Protein AF-A0A7M1PZN9-F1 (afdb_monomer_lite)

Sequence (101 aa):
MPEKYSNISIHNYVIMPNHLHLIIQQKNGRESPCPTTNITNIMGYFKYQTTKLINEGNNNIIKIWQRSFYDHIIRNEKDFLRIVSYIKTNPLKWQLDKYYK

Structure (mmCIF, N/CA/C/O backbone):
data_AF-A0A7M1PZN9-F1
#
_entry.id   AF-A0A7M1PZN9-F1
#
loop_
_atom_site.group_PDB
_atom_site.id
_atom_site.type_symbol
_atom_site.label_atom_id
_atom_site.label_alt_id
_atom_site.label_comp_id
_atom_site.label_asym_id
_atom_site.label_entity_id
_atom_site.label_seq_id
_atom_site.pdbx_PDB_ins_code
_atom_site.Cartn_x
_atom_site.Cartn_y
_atom_site.Cartn_z
_atom_site.occupancy
_atom_site.B_iso_or_equiv
_atom_site.auth_seq_id
_atom_site.auth_comp_id
_atom_site.auth_asym_id
_atom_site.auth_atom_id
_atom_site.pdbx_PDB_model_num
ATOM 1 N N . MET A 1 1 ? 6.698 -11.332 2.492 1.00 58.25 1 MET A N 1
ATOM 2 C CA . MET A 1 1 ? 5.867 -10.487 3.391 1.00 58.25 1 MET A CA 1
ATOM 3 C C . MET A 1 1 ? 5.711 -11.094 4.786 1.00 58.25 1 MET A C 1
ATOM 5 O O . MET A 1 1 ? 6.075 -10.389 5.719 1.00 58.25 1 MET A O 1
ATOM 9 N N . PRO A 1 2 ? 5.254 -12.354 4.958 1.00 52.66 2 PRO A N 1
ATOM 10 C CA . PRO A 1 2 ? 5.001 -12.900 6.297 1.00 52.66 2 PRO A CA 1
ATOM 11 C C . PRO A 1 2 ? 6.269 -13.080 7.146 1.00 52.66 2 PRO A C 1
ATOM 13 O O . PRO A 1 2 ? 6.217 -12.880 8.351 1.00 52.66 2 PRO A O 1
ATOM 16 N N . GLU A 1 3 ? 7.419 -13.369 6.527 1.00 61.62 3 GLU A N 1
ATOM 17 C CA . GLU A 1 3 ? 8.685 -13.575 7.254 1.00 61.62 3 GLU 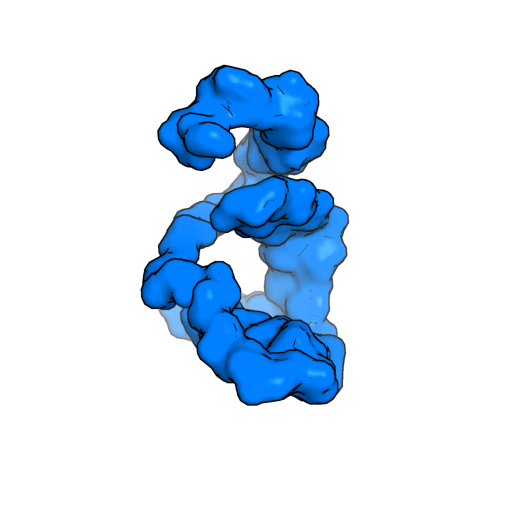A CA 1
ATOM 18 C C . GLU A 1 3 ? 9.239 -12.299 7.905 1.00 61.62 3 GLU A C 1
ATOM 20 O O . GLU A 1 3 ? 9.828 -12.355 8.979 1.00 61.62 3 GLU A O 1
ATOM 25 N N . LYS A 1 4 ? 9.037 -11.133 7.272 1.00 68.25 4 LYS A N 1
ATOM 26 C CA . LYS A 1 4 ? 9.535 -9.839 7.777 1.00 68.25 4 LYS A CA 1
ATOM 27 C C . LYS A 1 4 ? 8.511 -9.100 8.642 1.00 68.25 4 LYS A C 1
ATOM 29 O O . LYS A 1 4 ? 8.895 -8.326 9.511 1.00 68.25 4 LYS A O 1
ATOM 34 N N . TYR A 1 5 ? 7.221 -9.327 8.393 1.00 71.31 5 TYR A N 1
ATOM 35 C CA . TYR A 1 5 ? 6.113 -8.683 9.098 1.00 71.31 5 TYR A CA 1
ATOM 36 C C . TYR A 1 5 ? 5.063 -9.722 9.507 1.00 71.31 5 TYR A C 1
ATOM 38 O O . TYR A 1 5 ? 3.969 -9.781 8.948 1.00 71.31 5 TYR A O 1
ATOM 46 N N . SER A 1 6 ? 5.402 -10.554 10.491 1.00 69.50 6 SER A N 1
ATOM 47 C CA . SER A 1 6 ? 4.525 -11.616 11.011 1.00 69.50 6 SER A CA 1
ATOM 48 C C . SER A 1 6 ? 3.297 -11.082 11.759 1.00 69.50 6 SER A C 1
ATOM 50 O O . SER A 1 6 ? 2.298 -11.780 11.913 1.00 69.50 6 SER A O 1
ATOM 52 N N . ASN A 1 7 ? 3.344 -9.823 12.195 1.00 77.69 7 ASN A N 1
ATOM 53 C CA . ASN A 1 7 ? 2.269 -9.140 12.905 1.00 77.69 7 ASN A CA 1
ATOM 54 C C . ASN A 1 7 ? 1.269 -8.429 11.977 1.00 77.69 7 ASN A C 1
ATOM 56 O O . ASN A 1 7 ? 0.395 -7.719 12.465 1.00 77.69 7 ASN A O 1
ATOM 60 N N . ILE A 1 8 ? 1.375 -8.588 10.656 1.00 81.81 8 ILE A N 1
ATOM 61 C CA . ILE A 1 8 ? 0.478 -7.945 9.691 1.00 81.81 8 ILE A CA 1
ATOM 62 C C . ILE A 1 8 ? -0.407 -8.994 9.034 1.00 81.81 8 ILE A C 1
ATOM 64 O O . ILE A 1 8 ? 0.058 -10.028 8.565 1.00 81.81 8 ILE A O 1
ATOM 68 N N . SER A 1 9 ? -1.699 -8.695 8.964 1.00 84.31 9 SER A N 1
ATOM 69 C CA . SER A 1 9 ? -2.699 -9.514 8.283 1.00 84.31 9 SER A CA 1
ATOM 70 C C . SER A 1 9 ? -3.446 -8.691 7.242 1.00 84.31 9 SER A C 1
ATOM 72 O O . SER A 1 9 ? -3.802 -7.541 7.493 1.00 84.31 9 SER A O 1
ATOM 74 N N . ILE A 1 10 ? -3.683 -9.274 6.070 1.00 86.25 10 ILE A N 1
ATOM 75 C CA .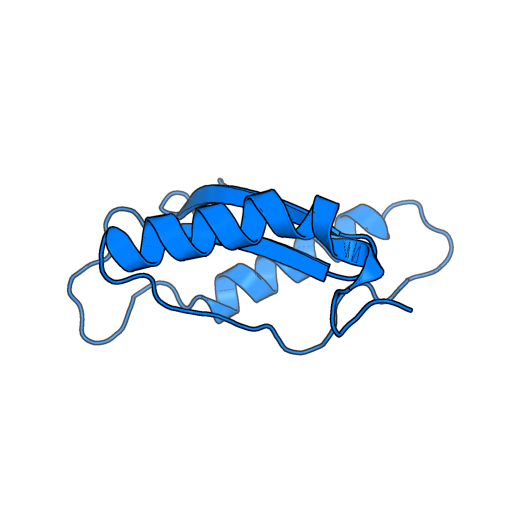 ILE A 1 10 ? -4.465 -8.653 4.998 1.00 86.25 10 ILE A CA 1
ATOM 76 C C . ILE A 1 10 ? -5.912 -9.114 5.159 1.00 86.25 10 ILE A C 1
ATOM 78 O O . ILE A 1 10 ? -6.164 -10.312 5.235 1.00 86.25 10 ILE A O 1
ATOM 82 N N . HIS A 1 11 ? -6.844 -8.168 5.222 1.00 86.31 11 HIS A N 1
ATOM 83 C CA . HIS A 1 11 ? -8.274 -8.452 5.372 1.00 86.31 11 HIS A CA 1
ATOM 84 C C . HIS A 1 11 ? -8.971 -8.528 4.018 1.00 86.31 11 HIS A C 1
ATOM 86 O O . HIS A 1 11 ? -9.661 -9.494 3.707 1.00 86.31 11 HIS A O 1
ATOM 92 N N . ASN A 1 12 ? -8.756 -7.510 3.187 1.00 86.75 12 ASN A N 1
ATOM 93 C CA . ASN A 1 12 ? -9.379 -7.386 1.879 1.00 86.75 12 ASN A CA 1
ATOM 94 C C . ASN A 1 12 ? -8.406 -6.724 0.916 1.00 86.75 12 ASN A C 1
ATOM 96 O O . ASN A 1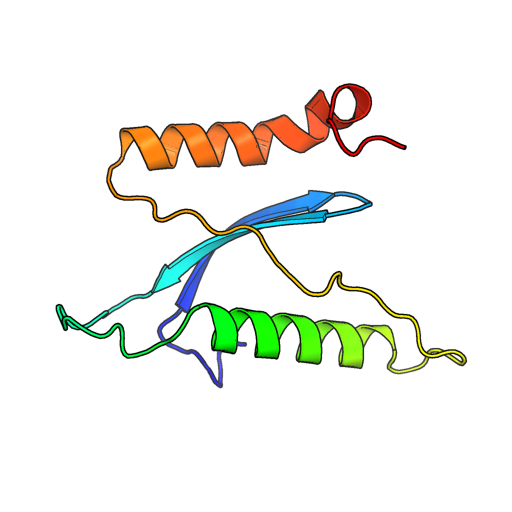 12 ? -7.602 -5.882 1.316 1.00 86.75 12 ASN A O 1
ATOM 100 N N . TYR A 1 13 ? -8.510 -7.075 -0.359 1.00 89.81 13 TYR A N 1
ATOM 101 C CA . TYR A 1 13 ? -7.745 -6.429 -1.410 1.00 89.81 13 TYR A CA 1
ATOM 102 C C . TYR A 1 13 ? -8.490 -6.472 -2.737 1.00 89.81 13 TYR A C 1
ATOM 104 O O . TYR A 1 13 ? -9.282 -7.383 -2.975 1.00 89.81 13 TYR A O 1
ATOM 112 N N . VAL A 1 14 ? -8.220 -5.490 -3.592 1.00 88.94 14 VAL A N 1
ATOM 113 C CA . VAL A 1 14 ? -8.689 -5.447 -4.979 1.00 88.94 14 VAL A CA 1
ATOM 114 C C . VAL A 1 14 ? -7.589 -4.880 -5.856 1.00 88.94 14 VAL A C 1
ATOM 116 O O . VAL A 1 14 ? -7.058 -3.804 -5.579 1.00 88.94 14 VAL A O 1
ATOM 119 N N . ILE A 1 15 ? -7.279 -5.605 -6.926 1.00 88.38 15 ILE A N 1
ATOM 120 C CA . ILE A 1 15 ? -6.332 -5.188 -7.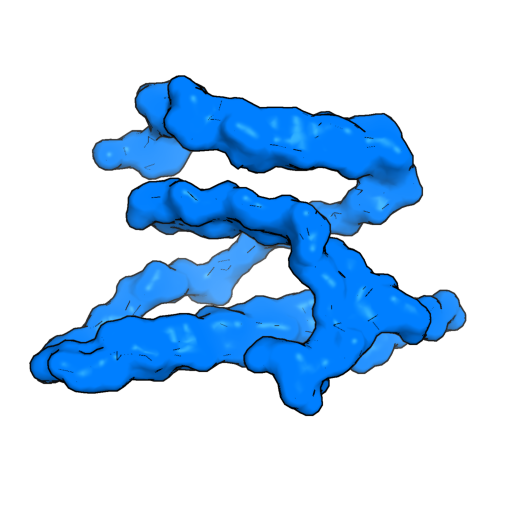954 1.00 88.38 15 ILE A CA 1
ATOM 121 C C . ILE A 1 15 ? -7.135 -4.619 -9.120 1.00 88.38 15 ILE A C 1
ATOM 123 O O . ILE A 1 15 ? -7.994 -5.300 -9.675 1.00 88.38 15 ILE A O 1
ATOM 127 N N . MET A 1 16 ? -6.832 -3.381 -9.484 1.00 85.12 16 MET A N 1
ATOM 128 C CA . MET A 1 16 ? -7.330 -2.719 -10.680 1.00 85.12 16 MET A CA 1
ATOM 129 C C . MET A 1 16 ? -6.184 -2.560 -11.690 1.00 85.12 16 MET A C 1
ATOM 131 O O . MET A 1 16 ? -5.020 -2.553 -11.284 1.00 85.12 16 MET A O 1
ATOM 135 N N . PRO A 1 17 ? -6.469 -2.365 -12.991 1.00 82.25 17 PRO A N 1
ATOM 136 C CA . PRO A 1 17 ? -5.424 -2.199 -14.004 1.00 82.25 17 PRO A CA 1
ATOM 137 C C . PRO A 1 17 ? -4.399 -1.086 -13.718 1.00 82.25 17 PRO A C 1
ATOM 139 O O . PRO A 1 17 ? -3.257 -1.200 -14.151 1.00 82.25 17 PRO A O 1
ATOM 142 N N . ASN A 1 18 ? -4.774 -0.023 -12.990 1.00 84.06 18 ASN A N 1
ATOM 143 C CA . ASN A 1 18 ? -3.869 1.098 -12.687 1.00 84.06 18 ASN A CA 1
ATOM 144 C C . ASN A 1 18 ? -3.544 1.292 -11.187 1.00 84.06 18 ASN A C 1
ATOM 146 O O . ASN A 1 18 ? -2.628 2.052 -10.864 1.00 84.06 18 ASN A O 1
ATOM 150 N N . HIS A 1 19 ? -4.266 0.644 -10.264 1.00 86.88 19 HIS A N 1
ATOM 151 C CA . HIS A 1 19 ? -4.058 0.808 -8.822 1.00 86.88 19 HIS A CA 1
ATOM 152 C C . HIS A 1 19 ? -4.519 -0.408 -8.012 1.00 86.88 19 HIS A C 1
ATOM 154 O O . HIS A 1 19 ? -5.231 -1.280 -8.495 1.00 86.88 19 HIS A O 1
ATOM 160 N N . LEU A 1 20 ? -4.116 -0.463 -6.746 1.00 89.12 20 LEU A N 1
ATOM 161 C CA . LEU A 1 20 ? -4.416 -1.551 -5.818 1.00 89.12 20 LEU A CA 1
ATOM 162 C C . LEU A 1 20 ? -4.976 -0.963 -4.523 1.00 89.12 20 LEU A C 1
ATOM 164 O O . LEU A 1 20 ? -4.386 -0.035 -3.970 1.00 89.12 20 LEU A O 1
ATOM 168 N N . HIS A 1 21 ? -6.074 -1.531 -4.025 1.00 90.44 21 HIS A N 1
ATOM 169 C CA . HIS A 1 21 ? -6.617 -1.239 -2.696 1.00 90.44 21 HIS A CA 1
ATOM 170 C C . HIS A 1 21 ? -6.338 -2.401 -1.749 1.00 90.44 21 HIS A C 1
ATOM 172 O O . HIS A 1 21 ? -6.592 -3.552 -2.099 1.00 90.44 21 HIS A O 1
ATOM 178 N N . LEU A 1 22 ? -5.841 -2.104 -0.548 1.00 90.81 22 LEU A N 1
ATOM 179 C CA . LEU A 1 22 ? -5.490 -3.088 0.478 1.00 90.81 22 LEU A CA 1
ATOM 180 C C . LEU A 1 22 ? -6.034 -2.632 1.833 1.00 90.81 22 LEU A C 1
ATOM 182 O O . LEU A 1 22 ? -5.789 -1.502 2.246 1.00 90.81 22 LEU A O 1
ATOM 186 N N . ILE A 1 23 ? -6.708 -3.531 2.548 1.00 90.44 23 ILE A N 1
ATOM 187 C CA . ILE A 1 23 ? -6.971 -3.388 3.980 1.00 90.44 23 ILE A CA 1
ATOM 188 C C . ILE A 1 23 ? -5.999 -4.293 4.719 1.00 90.44 23 ILE A C 1
ATOM 190 O O . ILE A 1 23 ? -6.016 -5.516 4.556 1.00 90.44 23 ILE A O 1
ATOM 194 N N . ILE A 1 24 ? -5.178 -3.684 5.562 1.00 88.56 24 ILE A N 1
ATOM 195 C CA . ILE A 1 24 ? -4.219 -4.373 6.415 1.00 88.56 24 ILE A CA 1
ATOM 196 C C . ILE A 1 24 ? -4.543 -4.091 7.877 1.00 88.56 24 ILE A C 1
ATOM 198 O O . ILE A 1 24 ? -4.959 -2.994 8.240 1.00 88.56 24 ILE A O 1
ATOM 202 N N . GLN A 1 25 ? -4.317 -5.086 8.720 1.00 85.81 25 GLN A N 1
ATOM 203 C CA . GLN A 1 25 ? -4.417 -4.963 10.162 1.00 85.81 25 GLN A CA 1
ATOM 204 C C . GLN A 1 25 ? -3.102 -5.402 10.779 1.00 85.81 25 GLN A C 1
ATOM 206 O O . GLN A 1 25 ? -2.623 -6.514 10.532 1.00 85.81 25 GLN A O 1
ATOM 211 N N . GLN A 1 26 ? -2.562 -4.541 11.631 1.00 81.06 26 GLN A N 1
ATOM 212 C CA . GLN A 1 26 ? -1.462 -4.879 12.512 1.00 81.06 26 GLN A CA 1
ATOM 213 C C . GLN A 1 26 ? -2.021 -5.526 13.785 1.00 81.06 26 GLN A C 1
ATOM 215 O O . GLN A 1 26 ? -2.733 -4.892 14.560 1.00 81.06 26 GLN A O 1
ATOM 220 N N . LYS A 1 27 ? -1.717 -6.807 13.991 1.00 72.88 27 LYS A N 1
ATOM 221 C CA . LYS A 1 27 ? -2.016 -7.544 15.221 1.00 72.88 27 LYS A CA 1
ATOM 222 C C . LYS A 1 27 ? -0.968 -7.181 16.278 1.00 72.88 27 LYS A C 1
ATOM 224 O O . LYS A 1 27 ? 0.204 -7.008 15.950 1.00 72.88 27 LYS A O 1
ATOM 229 N N . ASN A 1 28 ? -1.379 -7.061 17.539 1.00 66.06 28 ASN A N 1
ATOM 230 C CA . ASN A 1 28 ? -0.496 -6.734 18.670 1.00 66.06 28 ASN A CA 1
ATOM 231 C C . ASN A 1 28 ? 0.271 -5.407 18.510 1.00 66.06 28 ASN A C 1
ATOM 233 O O . ASN A 1 28 ? 1.447 -5.308 18.868 1.00 66.06 28 ASN A O 1
ATOM 237 N N . GLY A 1 29 ? -0.370 -4.376 17.952 1.00 57.56 29 GLY A N 1
ATOM 238 C CA . GLY A 1 29 ? 0.157 -3.019 18.072 1.00 57.56 29 GLY A CA 1
ATOM 239 C C . GLY A 1 29 ? 0.207 -2.646 19.551 1.00 57.56 29 GLY A C 1
ATOM 240 O O . GLY A 1 29 ? -0.818 -2.693 20.222 1.00 57.56 29 GLY A O 1
ATOM 241 N N . ARG A 1 30 ? 1.391 -2.317 20.078 1.00 51.09 30 ARG A N 1
ATOM 242 C CA . ARG A 1 30 ? 1.463 -1.672 21.392 1.00 51.09 30 ARG A CA 1
ATOM 243 C C . ARG A 1 30 ? 0.662 -0.376 21.298 1.00 51.09 30 ARG A C 1
ATOM 245 O O . ARG A 1 30 ? 0.853 0.369 20.335 1.00 51.09 30 ARG A O 1
ATOM 252 N N . GLU A 1 31 ? -0.189 -0.102 22.283 1.00 48.66 31 GLU A N 1
ATOM 253 C CA . GLU A 1 31 ? -0.683 1.250 22.552 1.00 48.66 31 GLU A CA 1
ATOM 254 C C . GLU A 1 31 ? 0.538 2.103 22.917 1.00 48.66 31 GLU A C 1
ATOM 256 O O . GLU A 1 31 ? 0.951 2.222 24.065 1.00 48.66 31 GLU A O 1
ATOM 261 N N . SER A 1 32 ? 1.251 2.567 21.901 1.00 46.91 32 SER A N 1
ATOM 262 C CA . SER A 1 32 ? 2.442 3.386 22.035 1.00 46.91 32 SER A CA 1
ATOM 263 C C . SER A 1 32 ? 2.239 4.629 21.181 1.00 46.91 32 SER A C 1
ATOM 265 O O . SER A 1 32 ? 1.795 4.502 20.037 1.00 46.91 32 SER A O 1
ATOM 267 N N . PRO A 1 33 ? 2.593 5.822 21.691 1.00 48.75 33 PRO A N 1
ATOM 268 C CA . PRO A 1 33 ? 2.451 7.076 20.951 1.00 48.75 33 PRO A CA 1
ATOM 269 C C . PRO A 1 33 ? 3.217 7.077 19.615 1.00 48.75 33 PRO A C 1
ATOM 271 O O . PRO A 1 33 ? 2.899 7.853 18.720 1.00 48.75 33 PRO A O 1
ATOM 274 N N . CYS A 1 34 ? 4.194 6.174 19.467 1.00 48.59 34 CYS A N 1
ATOM 275 C CA . CYS A 1 34 ? 4.862 5.838 18.216 1.00 48.59 34 CYS A CA 1
ATOM 276 C C . CYS A 1 34 ? 4.519 4.391 17.810 1.00 48.59 34 CYS A C 1
ATOM 278 O O . CYS A 1 34 ? 5.001 3.454 18.459 1.00 48.59 34 CYS A O 1
ATOM 280 N N . PRO A 1 35 ? 3.741 4.167 16.734 1.00 51.47 35 PRO A N 1
ATOM 281 C CA . PRO A 1 35 ? 3.492 2.832 16.206 1.00 51.47 35 PRO A CA 1
ATOM 282 C C . PRO A 1 35 ? 4.822 2.190 15.805 1.00 51.47 35 PRO A C 1
AT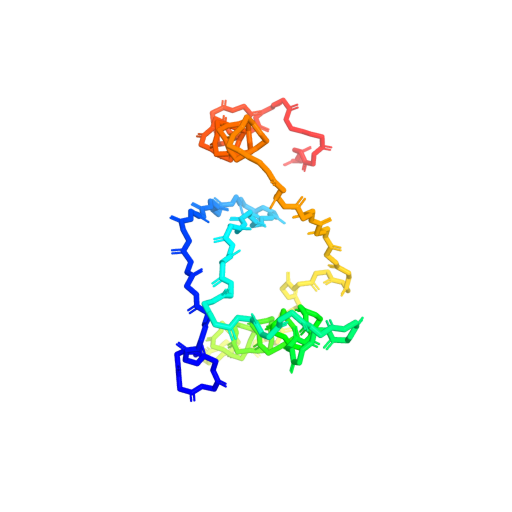OM 284 O O . PRO A 1 35 ? 5.551 2.704 14.959 1.00 51.47 35 PRO A O 1
ATOM 287 N N . THR A 1 36 ? 5.155 1.049 16.406 1.00 52.94 36 THR A N 1
ATOM 288 C CA . THR A 1 36 ? 6.458 0.375 16.243 1.00 52.94 36 THR A CA 1
ATOM 289 C C . THR A 1 36 ? 6.661 -0.218 14.839 1.00 52.94 36 THR A C 1
ATOM 291 O O . THR A 1 36 ? 7.712 -0.777 14.537 1.00 52.94 36 THR A O 1
ATOM 294 N N . THR A 1 37 ? 5.670 -0.103 13.951 1.00 59.50 37 THR A N 1
ATOM 295 C CA . THR A 1 37 ? 5.750 -0.546 12.557 1.00 59.50 37 THR A CA 1
ATOM 296 C C . THR A 1 37 ? 5.187 0.551 11.658 1.00 59.50 37 THR A C 1
ATOM 298 O O . THR A 1 37 ? 3.981 0.750 11.564 1.00 59.50 37 THR A O 1
ATOM 301 N N . ASN A 1 38 ? 6.075 1.315 11.019 1.00 74.69 38 ASN A N 1
ATOM 302 C CA . ASN A 1 38 ? 5.670 2.393 10.123 1.00 74.69 38 ASN A CA 1
ATOM 303 C C . ASN A 1 38 ? 5.070 1.794 8.839 1.00 74.69 38 ASN A C 1
ATOM 305 O O . ASN A 1 38 ? 5.760 1.063 8.120 1.00 74.69 38 ASN A O 1
ATOM 309 N N . ILE A 1 39 ? 3.811 2.130 8.538 1.00 81.62 39 ILE A N 1
ATOM 310 C CA . ILE A 1 39 ? 3.114 1.753 7.298 1.00 81.62 39 ILE A CA 1
ATOM 311 C C . ILE A 1 39 ? 3.956 2.028 6.046 1.00 81.62 39 ILE A C 1
ATOM 313 O O . ILE A 1 39 ? 3.982 1.231 5.111 1.00 81.62 39 ILE A O 1
ATOM 317 N N . THR A 1 40 ? 4.743 3.100 6.068 1.00 84.94 40 THR A N 1
ATOM 318 C CA . THR A 1 40 ? 5.661 3.480 4.994 1.00 84.94 40 THR A CA 1
ATOM 319 C C . THR A 1 40 ? 6.717 2.411 4.734 1.00 84.94 40 THR A C 1
ATOM 321 O O . THR A 1 40 ? 6.994 2.097 3.579 1.00 84.94 40 THR A O 1
ATOM 324 N N . ASN A 1 41 ? 7.278 1.798 5.781 1.00 86.38 41 ASN A N 1
ATOM 325 C CA . ASN A 1 41 ? 8.292 0.748 5.636 1.00 86.38 41 ASN A CA 1
ATOM 326 C C . ASN A 1 41 ? 7.678 -0.537 5.075 1.00 86.38 41 ASN A C 1
ATOM 328 O O . ASN A 1 41 ? 8.270 -1.178 4.206 1.00 86.38 41 ASN A O 1
ATOM 332 N N . ILE A 1 42 ? 6.474 -0.879 5.537 1.00 86.06 42 ILE A N 1
ATOM 333 C CA . ILE A 1 42 ? 5.712 -2.033 5.049 1.00 86.06 42 ILE A CA 1
ATOM 334 C C . ILE A 1 42 ? 5.404 -1.851 3.562 1.00 86.06 42 ILE A C 1
ATOM 336 O O . ILE A 1 42 ? 5.725 -2.721 2.753 1.00 86.06 42 ILE A O 1
ATOM 340 N N . MET A 1 43 ? 4.860 -0.691 3.185 1.00 88.69 43 MET A N 1
ATOM 341 C CA . MET A 1 43 ? 4.546 -0.374 1.794 1.00 88.69 43 MET A CA 1
ATOM 342 C C . MET A 1 43 ? 5.796 -0.269 0.922 1.00 88.69 43 MET A C 1
ATOM 344 O O . MET A 1 43 ? 5.779 -0.731 -0.216 1.00 88.69 43 MET A O 1
ATOM 348 N N . GLY A 1 44 ? 6.895 0.279 1.441 1.00 89.81 44 GLY A N 1
ATOM 349 C CA . GLY A 1 44 ? 8.179 0.323 0.744 1.00 89.81 44 GLY A CA 1
ATOM 350 C C . GLY A 1 44 ? 8.706 -1.078 0.441 1.00 89.81 44 GLY A C 1
ATOM 351 O O . GLY A 1 44 ? 9.052 -1.378 -0.702 1.00 89.81 44 GLY A O 1
ATOM 352 N N . TYR A 1 45 ? 8.686 -1.969 1.434 1.00 89.44 45 TYR A N 1
ATOM 353 C CA . TYR A 1 45 ? 9.074 -3.364 1.246 1.00 89.44 45 TYR A CA 1
ATOM 354 C C . TYR A 1 45 ? 8.126 -4.095 0.285 1.00 89.44 45 TYR A C 1
ATOM 356 O O . TYR A 1 45 ? 8.592 -4.849 -0.567 1.00 89.44 45 TYR A O 1
ATOM 364 N N . PHE A 1 46 ? 6.815 -3.842 0.359 1.00 89.75 46 PHE A N 1
ATOM 365 C CA . PHE A 1 46 ? 5.826 -4.403 -0.566 1.00 89.75 46 PHE A CA 1
ATOM 366 C C . PHE A 1 46 ? 6.083 -3.986 -2.012 1.00 89.75 46 PHE A C 1
ATOM 368 O O . PHE A 1 46 ? 6.200 -4.845 -2.890 1.00 89.75 46 PHE A O 1
ATOM 375 N N . LYS A 1 47 ? 6.248 -2.683 -2.257 1.00 91.06 47 LYS A N 1
ATOM 376 C CA . LYS A 1 47 ? 6.556 -2.146 -3.585 1.00 91.06 47 LYS A CA 1
ATOM 377 C C . LYS A 1 47 ? 7.881 -2.693 -4.115 1.00 91.06 47 LYS A C 1
ATOM 379 O O . LYS A 1 47 ? 7.957 -3.055 -5.285 1.00 91.06 47 LYS A O 1
ATOM 384 N N . TYR A 1 48 ? 8.899 -2.805 -3.261 1.00 90.88 48 TYR A N 1
ATOM 385 C CA . TYR A 1 48 ? 10.195 -3.377 -3.629 1.00 90.88 48 TYR A CA 1
ATOM 386 C C . TYR A 1 48 ? 10.078 -4.845 -4.050 1.00 90.88 48 TYR A C 1
ATOM 388 O O . TYR A 1 48 ? 10.491 -5.193 -5.153 1.00 90.88 48 TYR A O 1
ATOM 396 N N . GLN A 1 49 ? 9.487 -5.694 -3.203 1.00 91.31 49 GLN A N 1
ATOM 397 C CA . GLN A 1 49 ? 9.376 -7.132 -3.466 1.00 91.31 49 GLN A CA 1
ATOM 398 C C . GLN A 1 49 ? 8.571 -7.408 -4.737 1.00 91.31 49 GLN A C 1
ATOM 400 O O . GLN A 1 49 ? 9.018 -8.159 -5.594 1.00 91.31 49 GLN A O 1
ATOM 405 N N . THR A 1 50 ? 7.425 -6.745 -4.899 1.00 90.25 50 THR A N 1
ATOM 406 C CA . THR A 1 50 ? 6.595 -6.890 -6.105 1.00 90.25 50 THR A CA 1
ATOM 407 C C . THR A 1 50 ? 7.302 -6.386 -7.363 1.00 90.25 50 THR A C 1
ATOM 409 O O . THR A 1 50 ? 7.264 -7.061 -8.383 1.00 90.25 50 THR A O 1
ATOM 412 N N . THR A 1 51 ? 8.011 -5.252 -7.297 1.00 91.31 51 THR A N 1
ATOM 413 C CA . THR A 1 51 ? 8.791 -4.739 -8.441 1.00 91.31 51 THR A CA 1
ATOM 414 C C . THR A 1 51 ? 9.927 -5.674 -8.819 1.00 91.31 51 THR A C 1
ATOM 416 O O . THR A 1 51 ? 10.175 -5.865 -10.005 1.00 91.31 51 THR A O 1
ATOM 419 N N . LYS A 1 52 ? 10.613 -6.255 -7.827 1.00 90.50 52 LYS A N 1
ATOM 420 C CA . LYS A 1 52 ? 11.668 -7.236 -8.068 1.00 90.50 52 LYS A CA 1
ATOM 421 C C . LYS A 1 52 ? 11.093 -8.461 -8.776 1.00 90.50 52 LYS A C 1
ATOM 423 O O . LYS A 1 52 ? 11.567 -8.770 -9.855 1.00 90.50 52 LYS A O 1
ATOM 428 N N . LEU A 1 53 ? 10.051 -9.074 -8.212 1.00 90.38 53 LEU A N 1
ATOM 429 C CA . LEU A 1 53 ? 9.426 -10.284 -8.760 1.00 90.38 53 LEU A CA 1
ATOM 430 C C . LEU A 1 53 ? 8.876 -10.078 -10.173 1.00 90.38 53 LEU A C 1
ATOM 432 O O . LEU A 1 53 ? 9.017 -10.950 -11.015 1.00 90.38 53 LEU A O 1
ATOM 436 N N . ILE A 1 54 ? 8.258 -8.928 -10.448 1.00 88.62 54 ILE A N 1
ATOM 437 C CA . ILE A 1 54 ? 7.708 -8.656 -11.781 1.00 88.62 54 ILE A CA 1
ATOM 438 C C . ILE A 1 54 ? 8.822 -8.386 -12.793 1.00 88.62 54 ILE A C 1
ATOM 440 O O . ILE A 1 54 ? 8.685 -8.765 -13.944 1.00 88.62 54 ILE A O 1
ATOM 444 N N . ASN A 1 55 ? 9.916 -7.728 -12.403 1.00 90.19 55 ASN A N 1
ATOM 445 C CA . ASN A 1 55 ? 11.047 -7.504 -13.309 1.00 90.19 55 ASN A CA 1
ATOM 446 C C . ASN A 1 55 ? 11.973 -8.723 -13.434 1.00 90.19 55 ASN A C 1
ATOM 448 O O . ASN A 1 55 ? 12.824 -8.753 -14.321 1.00 90.19 55 ASN A O 1
ATOM 452 N N . GLU A 1 56 ? 11.827 -9.721 -12.568 1.00 89.00 56 GLU A N 1
ATOM 453 C CA . GLU A 1 56 ? 12.589 -10.962 -12.625 1.00 89.00 56 GLU A CA 1
ATOM 454 C C . GLU A 1 56 ? 12.184 -11.744 -13.882 1.00 89.00 56 GLU A C 1
ATOM 456 O O . GLU A 1 56 ? 11.029 -12.117 -14.059 1.00 89.00 56 GLU A O 1
ATOM 461 N N . GLY A 1 57 ? 13.132 -11.933 -14.803 1.00 82.19 57 GLY A N 1
ATOM 462 C CA . GLY A 1 57 ? 12.876 -12.572 -16.099 1.00 82.19 57 GLY A CA 1
ATOM 463 C C . GLY A 1 57 ? 12.354 -11.640 -17.199 1.00 82.19 57 GLY A C 1
ATOM 464 O O . GLY A 1 57 ? 12.165 -12.094 -18.324 1.00 82.19 57 GLY A O 1
ATOM 465 N N . ASN A 1 58 ? 12.176 -10.342 -16.925 1.00 81.25 58 ASN A N 1
ATOM 466 C CA . ASN A 1 58 ? 11.885 -9.353 -17.962 1.00 81.25 58 ASN A CA 1
ATOM 467 C C . ASN A 1 58 ? 13.175 -8.755 -18.532 1.00 81.25 58 ASN A C 1
ATOM 469 O O . ASN A 1 58 ? 14.058 -8.324 -17.793 1.00 81.25 58 ASN A O 1
ATOM 473 N N . ASN A 1 59 ? 13.248 -8.643 -19.861 1.00 79.81 59 ASN A N 1
ATOM 474 C CA . ASN A 1 59 ? 14.396 -8.039 -20.551 1.00 79.81 59 ASN A CA 1
ATOM 475 C C . ASN A 1 59 ? 14.541 -6.532 -20.275 1.00 79.81 59 ASN A C 1
ATOM 477 O O . ASN A 1 59 ? 15.627 -5.984 -20.430 1.00 79.81 59 ASN A O 1
ATOM 481 N N . ASN A 1 60 ? 13.457 -5.867 -19.860 1.00 85.62 60 ASN A N 1
ATOM 482 C CA . ASN A 1 60 ? 13.425 -4.439 -19.566 1.00 85.62 60 ASN A CA 1
ATOM 483 C C . ASN A 1 60 ? 12.879 -4.190 -18.159 1.00 85.62 60 ASN A C 1
ATOM 485 O O . ASN A 1 60 ? 11.812 -4.690 -17.803 1.00 85.62 60 ASN A O 1
ATOM 489 N N . ILE A 1 61 ? 13.580 -3.356 -17.388 1.00 85.75 61 ILE A N 1
ATOM 490 C CA . ILE A 1 61 ? 13.126 -2.925 -16.064 1.00 85.75 61 ILE A CA 1
ATOM 491 C C . ILE A 1 61 ? 11.973 -1.936 -16.239 1.00 85.75 61 ILE A C 1
ATOM 493 O O . ILE A 1 61 ? 12.162 -0.825 -16.739 1.00 85.75 61 ILE A O 1
ATOM 497 N N . ILE A 1 62 ? 10.786 -2.316 -15.776 1.00 89.06 62 ILE A N 1
ATOM 498 C CA . ILE A 1 62 ? 9.608 -1.454 -15.758 1.00 89.06 62 ILE A CA 1
ATOM 499 C C . ILE A 1 62 ? 9.384 -0.844 -14.375 1.00 89.06 62 ILE A C 1
ATOM 501 O O . ILE A 1 62 ? 9.518 -1.489 -13.328 1.00 89.06 62 ILE A O 1
ATOM 505 N N . LYS A 1 63 ? 9.002 0.435 -14.370 1.00 89.00 63 LYS A N 1
ATOM 506 C CA . LYS A 1 63 ? 8.550 1.134 -13.168 1.00 89.00 63 LYS A CA 1
ATOM 507 C C . LYS A 1 63 ? 7.066 0.847 -12.951 1.00 89.00 63 LYS A C 1
ATOM 509 O O . LYS A 1 63 ? 6.230 1.327 -13.705 1.00 89.00 63 LYS A O 1
ATOM 514 N N . ILE A 1 64 ? 6.758 0.105 -11.893 1.00 90.00 64 ILE A N 1
ATOM 515 C CA . ILE A 1 64 ? 5.396 -0.378 -11.616 1.00 90.00 64 ILE A CA 1
ATOM 516 C C . ILE A 1 64 ? 4.632 0.583 -10.706 1.00 90.00 64 ILE A C 1
ATOM 518 O O . ILE A 1 64 ? 3.468 0.892 -10.940 1.00 90.00 64 ILE A O 1
ATOM 522 N N . TRP A 1 65 ? 5.291 1.084 -9.660 1.00 92.00 65 TRP A N 1
ATOM 523 C CA . TRP A 1 65 ? 4.634 1.881 -8.629 1.00 92.00 65 TRP A CA 1
ATOM 524 C C . TRP A 1 65 ? 4.889 3.380 -8.786 1.00 92.00 65 TRP A C 1
ATOM 526 O O . TRP A 1 65 ? 6.013 3.836 -9.020 1.00 92.00 65 TRP A O 1
ATOM 536 N N . GLN A 1 66 ? 3.846 4.171 -8.536 1.00 90.81 66 GLN A N 1
ATOM 537 C CA . GLN A 1 66 ? 3.983 5.596 -8.239 1.00 90.81 66 GLN A CA 1
ATOM 538 C C . GLN A 1 66 ? 4.695 5.822 -6.889 1.00 90.81 66 GLN A C 1
ATOM 540 O O . GLN A 1 66 ? 4.689 4.950 -6.011 1.00 90.81 66 GLN A O 1
ATOM 545 N N . ARG A 1 67 ? 5.316 7.000 -6.719 1.00 87.12 67 ARG A N 1
ATOM 546 C CA . ARG A 1 67 ? 6.160 7.335 -5.553 1.00 87.12 67 ARG A CA 1
ATOM 547 C C . ARG A 1 67 ? 5.388 7.221 -4.234 1.00 87.12 67 ARG A C 1
ATOM 549 O O . ARG A 1 67 ? 5.822 6.510 -3.332 1.00 87.12 67 ARG A O 1
ATOM 556 N N . SER A 1 68 ? 4.227 7.859 -4.154 1.00 88.25 68 SER A N 1
ATOM 557 C CA . SER A 1 68 ? 3.413 7.916 -2.936 1.00 88.25 68 SER A CA 1
ATOM 558 C C . SER A 1 68 ? 2.335 6.828 -2.912 1.00 88.25 68 SER A C 1
ATOM 560 O O . SER A 1 68 ? 2.247 5.985 -3.809 1.00 88.25 68 SER A O 1
ATOM 562 N N . PHE A 1 69 ? 1.558 6.785 -1.840 1.00 89.81 69 PHE A N 1
ATOM 563 C CA . PHE A 1 69 ? 0.345 5.984 -1.719 1.00 89.81 69 PHE A CA 1
ATOM 564 C C . PHE A 1 69 ? -0.655 6.760 -0.860 1.00 89.81 69 PHE A C 1
ATOM 566 O O . PHE A 1 69 ? -0.270 7.707 -0.178 1.00 89.81 69 PHE A O 1
ATOM 573 N N . TYR A 1 70 ? -1.926 6.383 -0.946 1.00 89.12 70 TYR A N 1
ATOM 574 C CA . TYR A 1 70 ? -2.962 6.873 -0.048 1.00 89.12 70 TYR A CA 1
ATOM 575 C C . TYR A 1 70 ? -3.134 5.869 1.091 1.00 89.12 70 TYR A C 1
ATOM 577 O O . TYR A 1 70 ? -3.211 4.666 0.835 1.00 89.12 70 TYR A O 1
ATOM 585 N N . ASP A 1 71 ? -3.202 6.357 2.323 1.00 87.88 71 ASP A N 1
ATOM 586 C CA . ASP A 1 71 ? -3.539 5.565 3.498 1.00 87.88 71 ASP A CA 1
ATOM 587 C C . ASP A 1 71 ? -4.679 6.209 4.287 1.00 87.88 71 ASP A C 1
ATOM 589 O O . ASP A 1 71 ? -4.883 7.423 4.270 1.00 87.88 71 ASP A O 1
ATOM 593 N N . HIS A 1 72 ? -5.459 5.362 4.955 1.00 88.00 72 HIS A N 1
ATOM 594 C CA . HIS A 1 72 ? -6.574 5.771 5.798 1.00 88.00 72 HIS A CA 1
ATOM 595 C C . HIS A 1 72 ? -6.675 4.828 6.996 1.00 88.00 72 HIS A C 1
ATOM 597 O O . HIS A 1 72 ? -6.715 3.607 6.832 1.00 88.00 72 HIS A O 1
ATOM 603 N N . ILE A 1 73 ? -6.729 5.389 8.205 1.00 88.25 73 ILE A N 1
ATOM 604 C CA . ILE A 1 73 ? -6.843 4.614 9.445 1.00 88.25 73 ILE A CA 1
ATOM 605 C C . ILE A 1 73 ? -8.317 4.315 9.715 1.00 88.25 73 ILE A C 1
ATOM 607 O O . ILE A 1 73 ? -9.095 5.221 10.013 1.00 88.25 73 ILE A O 1
ATOM 611 N N . ILE A 1 74 ? -8.673 3.032 9.688 1.00 87.44 74 ILE A N 1
ATOM 612 C CA . ILE A 1 74 ? -10.012 2.547 10.026 1.00 87.44 74 ILE A CA 1
ATOM 613 C C . ILE A 1 74 ? -10.144 2.469 11.548 1.00 87.44 74 ILE A C 1
ATOM 615 O O . ILE A 1 74 ? -9.448 1.686 12.190 1.00 87.44 74 ILE A O 1
ATOM 619 N N . ARG A 1 75 ? -11.019 3.293 12.133 1.00 86.12 75 ARG A N 1
ATOM 620 C CA . ARG A 1 75 ? -11.137 3.436 13.601 1.00 86.12 75 ARG A CA 1
ATOM 621 C C . ARG A 1 75 ? -12.366 2.769 14.209 1.00 86.12 75 ARG A C 1
ATOM 623 O O . ARG A 1 75 ? -12.434 2.617 15.421 1.00 86.12 75 ARG A O 1
ATOM 630 N N . ASN A 1 76 ? -13.361 2.435 13.393 1.00 90.62 76 ASN A N 1
ATOM 631 C CA . ASN A 1 76 ? -14.611 1.841 13.853 1.00 90.62 76 ASN A CA 1
ATOM 632 C C . ASN A 1 76 ? -15.232 0.948 12.775 1.00 90.62 76 ASN A C 1
ATOM 634 O O . ASN A 1 76 ? -14.847 0.985 11.605 1.00 90.62 76 ASN A O 1
ATOM 638 N N . GLU A 1 77 ? -16.221 0.160 13.186 1.00 91.19 77 GLU A N 1
ATOM 639 C CA . GLU A 1 77 ? -16.899 -0.808 12.326 1.00 91.19 77 GLU A CA 1
ATOM 640 C C . GLU A 1 77 ? -17.638 -0.152 11.153 1.00 91.19 77 GLU A C 1
ATOM 642 O O . GLU A 1 77 ? -17.562 -0.633 10.025 1.00 91.19 77 GLU A O 1
ATOM 647 N N . LYS A 1 78 ? -18.303 0.989 11.374 1.00 92.56 78 LYS A N 1
ATOM 648 C CA . LYS A 1 78 ? -19.010 1.703 10.300 1.00 92.56 78 LYS A CA 1
ATOM 649 C C . LYS A 1 78 ? -18.051 2.126 9.184 1.00 92.56 78 LYS A C 1
ATOM 651 O O . LYS A 1 78 ? -18.373 1.998 8.003 1.00 92.56 78 LYS A O 1
ATOM 656 N N . ASP A 1 79 ? -16.872 2.615 9.556 1.00 89.62 79 ASP A N 1
ATOM 657 C CA . ASP A 1 79 ? -15.820 2.992 8.619 1.00 89.62 79 ASP A CA 1
ATOM 658 C C . ASP A 1 79 ? -15.239 1.767 7.902 1.00 89.62 79 ASP A C 1
ATOM 660 O O . ASP A 1 79 ? -15.068 1.783 6.683 1.00 89.62 79 ASP A O 1
ATOM 664 N N . PHE A 1 80 ? -15.040 0.666 8.635 1.00 90.19 80 PHE A N 1
ATOM 665 C CA . PHE A 1 80 ? -14.613 -0.610 8.067 1.00 90.19 80 PHE A CA 1
ATOM 666 C C . PHE A 1 80 ? -15.585 -1.106 6.990 1.00 90.19 80 PHE A C 1
ATOM 668 O O . PHE A 1 80 ? -15.177 -1.349 5.855 1.00 90.19 80 PHE A O 1
ATOM 675 N N . LEU A 1 81 ? -16.881 -1.186 7.305 1.00 91.06 81 LEU A N 1
ATOM 676 C CA . LEU A 1 81 ? -17.915 -1.642 6.373 1.00 91.06 81 LEU A CA 1
ATOM 677 C C . LEU A 1 81 ? -17.995 -0.751 5.129 1.00 91.06 81 LEU A C 1
ATOM 679 O O . LEU A 1 81 ? -18.115 -1.254 4.009 1.00 91.06 81 LEU A O 1
ATOM 683 N N . ARG A 1 82 ? -17.872 0.570 5.307 1.00 90.56 82 ARG A N 1
ATOM 684 C CA . ARG A 1 82 ? -17.844 1.537 4.203 1.00 90.56 82 ARG A CA 1
ATOM 685 C C . ARG A 1 82 ? -16.664 1.285 3.266 1.00 90.56 82 ARG A C 1
ATOM 687 O O . ARG A 1 82 ? -16.855 1.250 2.053 1.00 90.56 82 ARG A O 1
ATOM 694 N N . ILE A 1 83 ? -15.465 1.097 3.812 1.00 90.00 83 ILE A N 1
ATOM 695 C CA . ILE A 1 83 ? -14.245 0.882 3.022 1.00 90.00 83 ILE A CA 1
ATOM 696 C C . ILE A 1 83 ? -14.273 -0.482 2.338 1.00 90.00 83 ILE A C 1
ATOM 698 O O . ILE A 1 83 ? -13.963 -0.571 1.154 1.00 90.00 83 ILE A O 1
ATOM 702 N N . VAL A 1 84 ? -14.716 -1.533 3.030 1.00 89.06 84 VAL A N 1
ATOM 703 C CA . VAL A 1 84 ? -14.904 -2.862 2.431 1.00 89.06 84 VAL A CA 1
ATOM 704 C C . VAL A 1 84 ? -15.897 -2.798 1.270 1.00 89.06 84 VAL A C 1
ATOM 706 O O . VAL A 1 84 ? -15.623 -3.349 0.204 1.00 89.06 84 VAL A O 1
ATOM 709 N N . SER A 1 85 ? -17.027 -2.109 1.448 1.00 88.31 85 SER A N 1
ATOM 710 C CA . SER A 1 85 ? -18.027 -1.918 0.392 1.00 88.31 85 SER A CA 1
ATOM 711 C C . SER A 1 85 ? -17.458 -1.142 -0.798 1.00 88.31 85 SER A C 1
ATOM 713 O O . SER A 1 85 ? -17.620 -1.561 -1.946 1.00 88.31 85 SER A O 1
ATOM 715 N N . TYR A 1 86 ? -16.716 -0.061 -0.539 1.00 85.25 86 TYR A N 1
ATOM 716 C CA . TYR A 1 86 ? -16.030 0.698 -1.583 1.00 85.25 86 TYR A CA 1
ATOM 717 C C . TYR A 1 86 ? -15.059 -0.190 -2.371 1.00 85.25 86 TYR A C 1
ATOM 719 O O . TYR A 1 86 ? -15.199 -0.307 -3.583 1.00 85.25 86 TYR A O 1
ATOM 727 N N . ILE A 1 87 ? -14.149 -0.889 -1.687 1.00 85.94 87 ILE A N 1
ATOM 728 C CA . ILE A 1 87 ? -13.150 -1.761 -2.316 1.00 85.94 87 ILE A CA 1
ATOM 729 C C . ILE A 1 87 ? -13.826 -2.838 -3.168 1.00 85.94 87 ILE A C 1
ATOM 731 O O . ILE A 1 87 ? -13.458 -3.011 -4.325 1.00 85.94 87 ILE A O 1
ATOM 735 N N . LYS A 1 88 ? -14.851 -3.519 -2.639 1.00 84.88 88 LYS A N 1
ATOM 736 C CA . LYS A 1 88 ? -15.568 -4.581 -3.363 1.00 84.88 88 LYS A CA 1
ATOM 737 C C . LYS A 1 88 ? -16.331 -4.074 -4.585 1.00 84.88 88 LYS A C 1
ATOM 739 O O . LYS A 1 88 ? -16.430 -4.794 -5.573 1.00 84.88 88 LYS A O 1
ATOM 744 N N . THR A 1 89 ? -16.897 -2.870 -4.519 1.00 84.81 89 THR A N 1
ATOM 745 C CA . THR A 1 89 ? -17.705 -2.315 -5.617 1.00 84.81 89 THR A CA 1
ATOM 746 C C . THR A 1 89 ? -16.882 -1.539 -6.640 1.00 84.81 89 THR A C 1
ATOM 748 O O . THR A 1 89 ? -17.372 -1.307 -7.744 1.00 84.81 89 THR A O 1
ATOM 751 N N . ASN A 1 90 ? -15.634 -1.178 -6.324 1.00 80.25 90 ASN A N 1
ATOM 752 C CA . ASN A 1 90 ? -14.784 -0.396 -7.219 1.00 80.25 90 ASN A CA 1
ATOM 753 C C . ASN A 1 90 ? -14.520 -1.070 -8.581 1.00 80.25 90 ASN A C 1
ATOM 755 O O . ASN A 1 90 ? -14.640 -0.387 -9.595 1.00 80.25 90 ASN A O 1
ATOM 759 N N . PRO A 1 91 ? -14.273 -2.397 -8.665 1.00 79.88 91 PRO A N 1
ATOM 760 C CA . PRO A 1 91 ? -14.152 -3.087 -9.949 1.00 79.88 91 PRO A CA 1
ATOM 761 C C . PRO A 1 91 ? -15.355 -2.906 -10.870 1.00 79.88 91 PRO A C 1
ATOM 763 O O . PRO A 1 91 ? -15.198 -2.705 -12.069 1.00 79.88 91 PRO A O 1
ATOM 766 N N . LEU A 1 92 ? -16.561 -2.932 -10.300 1.00 78.88 92 LEU A N 1
ATOM 767 C CA . LEU A 1 92 ? -17.810 -2.779 -11.047 1.00 78.88 92 LEU A CA 1
ATOM 768 C C . LEU A 1 92 ? -18.028 -1.335 -11.505 1.00 78.88 92 LEU A C 1
ATOM 770 O O . LEU A 1 92 ? -18.662 -1.092 -12.525 1.00 78.88 92 LEU A O 1
ATOM 774 N N . LYS A 1 93 ? -17.494 -0.374 -10.749 1.00 75.81 93 LYS A N 1
ATOM 775 C CA . LYS A 1 93 ? -17.583 1.061 -11.037 1.00 75.81 93 LYS A CA 1
ATOM 776 C C . LYS A 1 93 ? -16.373 1.585 -11.801 1.00 75.81 93 LYS A C 1
ATOM 778 O O . LYS A 1 93 ? -16.244 2.794 -11.950 1.00 75.81 93 LYS A O 1
ATOM 783 N N . TRP A 1 94 ? -15.513 0.700 -12.303 1.00 70.38 94 TRP A N 1
ATOM 784 C CA . TRP A 1 94 ? -14.242 1.070 -12.915 1.00 70.38 94 TRP A CA 1
ATOM 785 C C . TRP A 1 94 ? -14.380 2.096 -14.039 1.00 70.38 94 TRP A C 1
ATOM 787 O O . TRP A 1 94 ? -13.614 3.048 -14.085 1.00 70.38 94 TRP A O 1
ATOM 797 N N . GLN A 1 95 ? -15.399 1.954 -14.889 1.00 69.50 95 GLN A N 1
ATOM 798 C CA . GLN A 1 95 ? -15.680 2.886 -15.991 1.00 69.50 95 GLN A CA 1
ATOM 799 C C . GLN A 1 95 ? -16.027 4.312 -15.528 1.00 69.50 95 GLN A C 1
ATOM 801 O O . GLN A 1 95 ? -15.980 5.246 -16.321 1.00 69.50 95 GLN A O 1
ATOM 806 N N . LEU A 1 96 ? -16.394 4.480 -14.257 1.00 70.88 96 LEU A N 1
ATOM 807 C CA . LEU A 1 96 ? -16.731 5.756 -13.626 1.00 70.88 96 LEU A CA 1
ATOM 808 C C . LEU A 1 96 ? -15.631 6.221 -12.658 1.00 70.88 96 LEU A C 1
ATOM 810 O O . LEU A 1 96 ? -15.806 7.225 -11.963 1.00 70.88 96 LEU A O 1
ATOM 814 N N . ASP A 1 97 ? -14.527 5.477 -12.554 1.00 68.62 97 ASP A N 1
ATOM 815 C CA . ASP A 1 97 ? -13.451 5.786 -11.624 1.00 68.62 97 ASP A CA 1
ATOM 816 C C . ASP A 1 97 ? -12.677 7.024 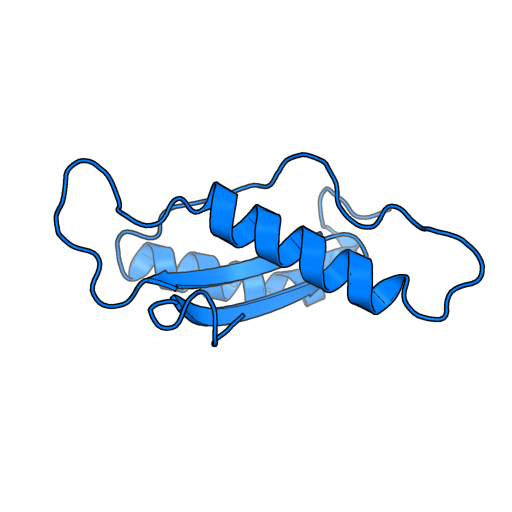-12.088 1.00 68.62 97 ASP A C 1
ATOM 818 O O . ASP A 1 97 ? -12.413 7.226 -13.273 1.00 68.62 97 ASP A O 1
ATOM 822 N N . LYS A 1 98 ? -12.267 7.859 -11.131 1.00 64.19 98 LYS A N 1
ATOM 823 C CA . LYS A 1 98 ? -11.536 9.105 -11.407 1.00 64.19 98 LYS A CA 1
ATOM 824 C C . LYS A 1 98 ? -10.198 8.864 -12.123 1.00 64.19 98 LYS A C 1
ATOM 826 O O . LYS A 1 98 ? -9.660 9.786 -12.733 1.00 64.19 98 LYS A O 1
ATOM 831 N N . TYR A 1 99 ? -9.649 7.655 -12.023 1.00 63.81 99 TYR A N 1
ATOM 832 C CA . TYR A 1 99 ? -8.407 7.253 -12.671 1.00 63.81 99 TYR A CA 1
ATOM 833 C C . TYR A 1 99 ? -8.634 6.401 -13.927 1.00 63.81 99 TYR A C 1
ATOM 835 O O . TYR A 1 99 ? -7.651 5.941 -14.508 1.00 63.81 99 TYR A O 1
ATOM 843 N N . TYR A 1 100 ? -9.883 6.189 -14.357 1.00 58.84 100 TYR A N 1
ATOM 844 C CA . TYR A 1 100 ? -10.189 5.507 -15.612 1.00 58.84 100 TYR A CA 1
ATOM 845 C C . TYR A 1 100 ? -9.547 6.263 -16.788 1.00 58.84 100 TYR A C 1
ATOM 847 O O . TYR A 1 100 ? -9.743 7.470 -16.948 1.00 58.84 100 TYR A O 1
ATOM 855 N N . LYS A 1 101 ? -8.727 5.556 -17.566 1.00 54.88 101 LYS A N 1
ATOM 856 C CA . LYS A 1 101 ? -8.078 6.025 -18.793 1.00 54.88 101 LYS A CA 1
ATOM 857 C C . LYS A 1 101 ? -8.203 4.956 -19.859 1.00 54.88 101 LYS A C 1
ATOM 859 O O . LYS A 1 101 ? -8.059 3.769 -19.485 1.00 54.88 101 LYS A O 1
#

Radius of gyration: 15.58 Å; chains: 1; bounding box: 33×23×43 Å

pLDDT: mean 80.43, std 12.76, range [46.91, 92.56]

Secondary structure (DSSP, 8-state):
-TTT-TTEEEEEEEE-SS-EEEEEEETT----SS-SS-HHHHHHHHHHHHHHHHHTT-SS----S-S--------SHHHHHHHHHHHHHTTTTGGG-TT--

Foldseek 3Di:
DCVVQVQKDWDDKDDDPQDIDTDMDGHPQPPDPDGPDDPVVVVVVVLVVVQCVVCVVPPDRDDRDDPDDDDDDDDDDVSVVVSRVCRVCCVVCVCVDPPND